Protein AF-A0A9P0FFN9-F1 (afdb_monomer)

Solvent-accessible surface area (backbone atoms only — not comparable to full-atom values): 7865 Å² total; per-residue (Å²): 138,66,68,66,63,52,53,54,52,51,51,52,55,60,55,67,73,68,70,75,81,88,66,70,43,27,17,36,70,45,39,25,60,81,36,64,56,40,31,79,64,62,81,51,92,86,53,83,67,58,41,75,27,78,90,42,79,73,32,54,25,18,31,29,31,30,46,64,92,78,38,73,40,32,33,28,33,67,28,59,58,87,80,44,75,51,72,49,79,47,67,57,94,90,56,95,59,71,44,77,32,34,38,39,53,40,71,50,70,40,56,45,50,85,62,86,81,76,78,69,66,65,61,61,55,53,54,55,52,70,73,76,110

Nearest PDB structures (foldseek):
  2fd6-assembly2_U  TM=7.183E-01  e=1.699E-02  Homo sapiens
  6ion-assembly1_A  TM=6.365E-01  e=1.596E-02  Homo sapiens
  4qti-assembly1_U  TM=6.544E-01  e=2.629E-02  Homo sapiens
  1ywh-assembly3_K  TM=6.667E-01  e=6.295E-02  Homo sapiens
  1ywh-assembly3_O  TM=6.495E-01  e=6.295E-02  Homo sapiens

Secondary structure (DSSP, 8-state):
--HHHHHHHHHHHHHHTT----PPPEE--EETTT-GGGSSS--SSS----EE-TTSTT--EEEEEEESBTBSEEEEEEESS---SEEEEE--TT-SS-EEEEEEEE-STTTTSSS-----HHHHHHHHHHHH-

pLDDT: mean 78.89, std 14.41, range [47.03, 96.19]

Structure (mmCIF, N/CA/C/O backbone):
data_AF-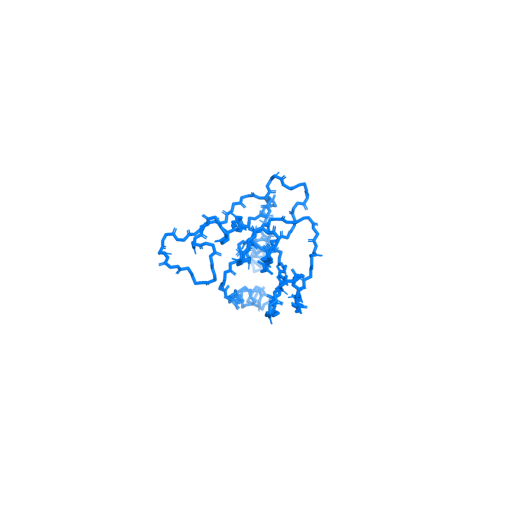A0A9P0FFN9-F1
#
_entry.id   AF-A0A9P0FFN9-F1
#
loop_
_atom_site.group_PDB
_atom_site.id
_atom_site.type_symbol
_atom_site.label_atom_id
_atom_site.label_alt_id
_atom_site.label_comp_id
_atom_site.label_asym_id
_atom_site.label_entity_id
_atom_site.label_seq_id
_atom_site.pdbx_PDB_ins_code
_atom_site.Cartn_x
_atom_site.Cartn_y
_atom_site.Cartn_z
_atom_site.occupancy
_atom_site.B_iso_or_equiv
_atom_site.auth_seq_id
_atom_site.auth_comp_id
_atom_site.auth_asym_id
_atom_site.auth_atom_id
_atom_site.pdbx_PDB_model_num
ATOM 1 N N . MET A 1 1 ? -19.680 -0.470 52.506 1.00 50.22 1 MET A N 1
ATOM 2 C CA . MET A 1 1 ? -19.959 -0.901 51.120 1.00 50.22 1 MET A CA 1
ATOM 3 C C . MET A 1 1 ? -19.760 0.228 50.076 1.00 50.22 1 MET A C 1
ATOM 5 O O . MET A 1 1 ? -20.693 0.487 49.331 1.00 50.22 1 MET A O 1
ATOM 9 N N . PRO A 1 2 ? -18.589 0.906 49.973 1.00 55.69 2 PRO A N 1
ATOM 10 C CA . PRO A 1 2 ? -18.327 1.863 48.879 1.00 55.69 2 PRO A CA 1
ATOM 11 C C . PRO A 1 2 ? -17.357 1.348 47.790 1.00 55.69 2 PRO A C 1
ATOM 13 O O . PRO A 1 2 ? -17.296 1.916 46.705 1.00 55.69 2 PRO A O 1
ATOM 16 N N . SER A 1 3 ? -16.597 0.275 48.047 1.00 57.44 3 SER A N 1
ATOM 17 C CA . SER A 1 3 ? -15.541 -0.214 47.141 1.00 57.44 3 SER A CA 1
ATOM 18 C C . SER A 1 3 ? -16.069 -0.898 45.874 1.00 57.44 3 SER A C 1
ATOM 20 O O . SER A 1 3 ? -15.412 -0.855 44.837 1.00 57.44 3 SER A O 1
ATOM 22 N N . PHE A 1 4 ? -17.256 -1.506 45.940 1.00 58.31 4 PHE A N 1
ATOM 23 C CA . PHE A 1 4 ? -17.873 -2.210 44.810 1.00 58.31 4 PHE A CA 1
ATOM 24 C C . PHE A 1 4 ? -18.354 -1.235 43.722 1.00 58.31 4 PHE A C 1
ATOM 26 O O . PHE A 1 4 ? -18.134 -1.465 42.536 1.00 58.31 4 PHE A O 1
ATOM 33 N N . SER A 1 5 ? -18.923 -0.098 44.129 1.00 64.56 5 SER A N 1
ATOM 34 C CA . SER A 1 5 ? -19.443 0.924 43.214 1.00 64.56 5 SER A CA 1
ATOM 35 C C . SER A 1 5 ? -18.337 1.675 42.462 1.00 64.56 5 SER A C 1
ATOM 37 O O . SER A 1 5 ? -18.535 2.056 41.313 1.00 64.56 5 SER A O 1
ATOM 39 N N . LEU A 1 6 ? -17.158 1.849 43.076 1.00 66.12 6 LEU A N 1
ATOM 40 C CA . LEU A 1 6 ? -16.013 2.517 42.444 1.00 66.12 6 LEU A CA 1
ATOM 41 C C . LEU A 1 6 ? -15.349 1.643 41.368 1.00 66.12 6 LEU A C 1
ATOM 43 O O . LEU A 1 6 ? -15.013 2.141 40.298 1.00 66.12 6 LEU A O 1
ATOM 47 N N . LYS A 1 7 ? -15.221 0.332 41.620 1.00 69.94 7 LYS A N 1
ATOM 48 C CA . LYS A 1 7 ? -14.732 -0.637 40.624 1.00 69.94 7 LYS A CA 1
ATOM 49 C C . LYS A 1 7 ? -15.646 -0.694 39.399 1.00 69.94 7 LYS A C 1
ATOM 51 O O . LYS A 1 7 ? -15.165 -0.693 38.275 1.00 69.94 7 LYS A O 1
ATOM 56 N N . PHE A 1 8 ? -16.962 -0.675 39.608 1.00 69.69 8 PHE A N 1
ATOM 57 C CA . PHE A 1 8 ? -17.935 -0.702 38.514 1.00 69.69 8 PHE A CA 1
ATOM 58 C C . PHE A 1 8 ? -17.862 0.557 37.632 1.00 69.69 8 PHE A C 1
ATOM 60 O O . PHE A 1 8 ? -17.900 0.459 36.408 1.00 69.69 8 PHE A O 1
ATOM 67 N N . LEU A 1 9 ? -17.675 1.734 38.242 1.00 74.44 9 LEU A N 1
ATOM 68 C CA . LEU A 1 9 ? -17.466 2.992 37.517 1.00 74.44 9 LEU A CA 1
ATOM 69 C C . LEU A 1 9 ? -16.142 3.012 36.736 1.00 74.44 9 LEU A C 1
ATOM 71 O O . LEU A 1 9 ? -16.122 3.483 35.602 1.00 74.44 9 LEU A O 1
ATOM 75 N N . LEU A 1 10 ? -15.059 2.466 37.303 1.00 72.38 10 LEU A N 1
ATOM 76 C CA . LEU A 1 10 ? -13.768 2.333 36.612 1.00 72.38 10 LEU A CA 1
ATOM 77 C C . LEU A 1 10 ? -13.854 1.402 35.400 1.00 72.38 10 LEU A C 1
ATOM 79 O O . LEU A 1 10 ? -13.309 1.718 34.348 1.00 72.38 10 LEU A O 1
ATOM 83 N N . VAL A 1 11 ? -14.586 0.295 35.522 1.00 73.62 11 VAL A N 1
ATOM 84 C CA . VAL A 1 11 ? -14.814 -0.640 34.416 1.00 73.62 11 VAL A CA 1
ATOM 85 C C . VAL A 1 11 ? -15.607 0.030 33.291 1.00 73.62 11 VAL A C 1
ATOM 87 O O . VAL A 1 11 ? -15.184 -0.033 32.140 1.00 73.62 11 VAL A O 1
ATOM 90 N N . ILE A 1 12 ? -16.700 0.737 33.605 1.00 72.62 12 ILE A N 1
ATOM 91 C CA . ILE A 1 12 ? -17.481 1.495 32.608 1.00 72.62 12 ILE A CA 1
ATOM 92 C C . ILE A 1 12 ? -16.610 2.555 31.915 1.00 72.62 12 ILE A C 1
ATOM 94 O O . ILE A 1 12 ? -16.689 2.702 30.697 1.00 72.62 12 ILE A O 1
ATOM 98 N N . TYR A 1 13 ? -15.746 3.244 32.666 1.00 74.44 13 TYR A N 1
ATOM 99 C CA . TYR A 1 13 ? -14.796 4.208 32.113 1.00 74.44 13 TYR A CA 1
ATOM 100 C C . TYR A 1 13 ? -13.743 3.544 31.203 1.00 74.44 13 TYR A C 1
ATOM 102 O O . TYR A 1 13 ? -13.479 4.062 30.118 1.00 74.44 13 TYR A O 1
ATOM 110 N N . CYS A 1 14 ? -13.188 2.372 31.561 1.00 67.94 14 CYS A N 1
ATOM 111 C CA . CYS A 1 14 ? -12.314 1.606 30.651 1.00 67.94 14 CYS A CA 1
ATOM 112 C C . CYS A 1 14 ? -13.100 1.204 29.371 1.00 67.94 14 CYS A C 1
ATOM 114 O O . CYS A 1 14 ? -12.570 1.350 28.273 1.00 67.94 14 CYS A O 1
ATOM 116 N N . PHE A 1 15 ? -14.375 0.791 29.471 1.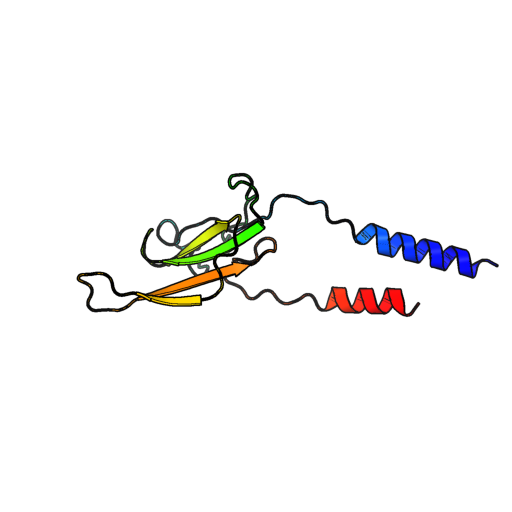00 65.62 15 PHE A N 1
ATOM 117 C CA . PHE A 1 15 ? -15.201 0.393 28.313 1.00 65.62 15 PHE A CA 1
ATOM 118 C C . PHE A 1 15 ? -15.593 1.548 27.381 1.00 65.62 15 PHE A C 1
ATOM 120 O O . PHE A 1 15 ? -15.654 1.351 26.169 1.00 65.62 15 PHE A O 1
ATOM 127 N N . SER A 1 16 ? -15.828 2.760 27.895 1.00 66.31 16 SER A N 1
ATOM 128 C CA . SER A 1 16 ? -16.160 3.914 27.044 1.00 66.31 16 SER A CA 1
ATOM 129 C C . SER A 1 16 ? -15.015 4.351 26.121 1.00 66.31 16 SER A C 1
ATOM 131 O O . SER A 1 16 ? -15.267 5.036 25.137 1.00 66.31 16 SER A O 1
ATOM 133 N N . ASN A 1 17 ? -13.776 3.924 26.397 1.00 61.88 17 ASN A N 1
ATOM 134 C CA . ASN A 1 17 ? -12.609 4.185 25.547 1.00 61.88 17 ASN A CA 1
ATOM 135 C C . ASN A 1 17 ? -12.438 3.156 24.408 1.00 61.88 17 ASN A C 1
ATOM 137 O O . ASN A 1 17 ? -11.483 3.256 23.647 1.00 61.88 17 ASN A O 1
ATOM 141 N N . VAL A 1 18 ? -13.332 2.164 24.291 1.00 64.81 18 VAL A N 1
ATOM 142 C CA . VAL A 1 18 ? -13.260 1.097 23.269 1.00 64.81 18 VAL A CA 1
ATOM 143 C C . VAL A 1 18 ? -14.041 1.458 21.995 1.00 64.81 18 VAL A C 1
ATOM 145 O O . VAL A 1 18 ? -13.941 0.769 20.985 1.00 64.81 18 VAL A O 1
ATOM 148 N N . PHE A 1 19 ? -14.820 2.542 22.010 1.00 59.97 19 PHE A N 1
ATOM 149 C CA . PHE A 1 19 ? -15.585 2.975 20.843 1.00 59.97 19 PHE A CA 1
ATOM 150 C C . PHE A 1 19 ? -14.712 3.821 19.905 1.00 59.97 19 PHE A C 1
ATOM 152 O O . PHE A 1 19 ? -14.649 5.042 20.040 1.00 59.97 19 PHE A O 1
ATOM 159 N N . GLU A 1 20 ? -14.058 3.178 18.938 1.00 58.44 20 GLU A N 1
ATOM 160 C CA . GLU A 1 20 ? -13.566 3.863 17.739 1.00 58.44 20 GLU A CA 1
ATOM 161 C C . GLU A 1 20 ? -14.755 4.150 16.812 1.00 58.44 20 GLU A C 1
ATOM 163 O O . GLU A 1 20 ? -15.517 3.257 16.436 1.00 58.44 20 GLU A O 1
ATOM 168 N N . LEU A 1 21 ? -14.954 5.424 16.476 1.00 57.72 21 LEU A N 1
ATOM 169 C CA . LEU A 1 21 ? -15.882 5.821 15.422 1.00 57.72 21 LEU A CA 1
ATOM 170 C C . LEU A 1 21 ? -15.340 5.285 14.091 1.00 57.72 21 LEU A C 1
ATOM 172 O O . LEU A 1 21 ? -14.218 5.615 13.714 1.00 57.72 21 LEU A O 1
ATOM 176 N N . VAL A 1 22 ? -16.127 4.467 13.390 1.00 57.94 22 VAL A N 1
ATOM 177 C CA . VAL A 1 22 ? -15.748 3.924 12.078 1.00 57.94 22 VAL A CA 1
ATOM 178 C C . VAL A 1 22 ? -15.884 5.032 11.036 1.00 57.94 22 VAL A C 1
ATOM 180 O O . VAL A 1 22 ? -16.985 5.338 10.578 1.00 57.94 22 VAL A O 1
ATOM 183 N N . TYR A 1 23 ? -14.762 5.653 10.692 1.00 66.19 23 TYR A N 1
ATOM 184 C CA . TYR A 1 23 ? -14.609 6.444 9.474 1.00 66.19 23 TYR A CA 1
ATOM 185 C C . TYR A 1 23 ? -14.013 5.550 8.377 1.00 66.19 23 TYR A C 1
ATOM 187 O O . TYR A 1 23 ? -13.477 4.481 8.676 1.00 66.19 23 TYR A O 1
ATOM 195 N N . GLY A 1 24 ? -14.133 5.949 7.108 1.00 76.94 24 GLY A N 1
ATOM 196 C CA . GLY A 1 24 ? -13.392 5.282 6.036 1.00 76.94 24 GLY A CA 1
ATOM 197 C C . GLY A 1 24 ? -11.890 5.295 6.343 1.00 76.94 24 GLY A C 1
ATOM 198 O O . GLY A 1 24 ? -11.391 6.244 6.946 1.00 76.94 24 GLY A O 1
ATOM 199 N N . ILE A 1 25 ? -11.171 4.234 5.966 1.00 91.19 25 ILE A N 1
ATOM 200 C CA . ILE A 1 25 ? -9.720 4.160 6.187 1.00 91.19 25 ILE A CA 1
ATOM 201 C C . ILE A 1 25 ? -9.007 5.303 5.453 1.00 91.19 25 ILE A C 1
ATOM 203 O O . ILE A 1 25 ? -9.389 5.697 4.347 1.00 91.19 25 ILE A O 1
ATOM 207 N N . LYS A 1 26 ? -7.938 5.826 6.050 1.00 94.00 26 LYS A N 1
ATOM 208 C CA . LYS A 1 26 ? -7.084 6.854 5.449 1.00 94.00 26 LYS A CA 1
ATOM 209 C C . LYS A 1 26 ? -5.819 6.234 4.911 1.00 94.00 26 LYS A C 1
ATOM 211 O O . LYS A 1 26 ? -5.046 5.649 5.659 1.00 94.00 26 LYS A O 1
ATOM 216 N N . CYS A 1 27 ? -5.525 6.446 3.636 1.00 94.44 27 CYS A N 1
ATOM 217 C CA . CYS A 1 27 ? -4.320 5.901 3.017 1.00 94.44 27 CYS A CA 1
ATOM 218 C C . CYS A 1 27 ? -3.523 6.984 2.304 1.00 94.44 27 CYS A C 1
ATOM 220 O O . CYS A 1 27 ? -4.062 7.981 1.823 1.00 94.44 27 CYS A O 1
ATOM 222 N N . TYR A 1 28 ? -2.218 6.765 2.165 1.00 93.38 28 TYR A N 1
ATOM 223 C CA . TYR A 1 28 ? -1.434 7.534 1.210 1.00 93.38 28 TYR A CA 1
ATOM 224 C C . TYR A 1 28 ? -1.874 7.171 -0.211 1.00 93.38 28 TYR A C 1
ATOM 226 O O . TYR A 1 28 ? -1.960 5.990 -0.553 1.00 93.38 28 TYR A O 1
ATOM 234 N N . GLN A 1 29 ? -2.139 8.184 -1.034 1.00 92.94 29 GLN A N 1
ATOM 235 C CA . GLN A 1 29 ? -2.615 8.035 -2.410 1.00 92.94 29 GLN A CA 1
ATOM 236 C C . GLN A 1 29 ? -1.689 8.828 -3.343 1.00 92.94 29 GLN A C 1
ATOM 238 O O . GLN A 1 29 ? -1.771 10.051 -3.411 1.00 92.94 29 GLN A O 1
ATOM 243 N N . CYS A 1 30 ? -0.735 8.163 -4.004 1.00 91.06 30 CYS A N 1
ATOM 244 C CA . CYS A 1 30 ? 0.274 8.835 -4.835 1.00 91.06 30 CYS A CA 1
ATOM 245 C C . CYS A 1 30 ? 0.978 7.881 -5.818 1.00 91.06 30 CYS A C 1
ATOM 247 O O . CYS A 1 30 ? 0.894 6.661 -5.681 1.00 91.06 30 CYS A O 1
ATOM 249 N N . SER A 1 31 ? 1.719 8.439 -6.785 1.00 90.38 31 SER A N 1
ATOM 250 C CA . SER A 1 31 ? 2.618 7.687 -7.676 1.00 90.38 31 SER A CA 1
ATOM 251 C C . SER A 1 31 ? 3.974 8.383 -7.809 1.00 90.38 31 SER A C 1
ATOM 253 O O . SER A 1 31 ? 4.030 9.581 -8.097 1.00 90.38 31 SER A O 1
ATOM 255 N N . ALA A 1 32 ? 5.061 7.623 -7.647 1.00 88.06 32 ALA A N 1
ATOM 256 C CA . ALA A 1 32 ? 6.436 8.083 -7.844 1.00 88.06 32 ALA A CA 1
ATOM 257 C C . ALA A 1 32 ? 6.719 8.528 -9.288 1.00 88.06 32 ALA A C 1
ATOM 259 O O . ALA A 1 32 ? 7.614 9.335 -9.516 1.00 88.06 32 ALA A O 1
ATOM 260 N N . ALA A 1 33 ? 5.917 8.068 -10.253 1.00 86.25 33 ALA A N 1
ATOM 261 C CA . ALA A 1 33 ? 5.991 8.542 -11.631 1.00 86.25 33 ALA A CA 1
ATOM 262 C C . ALA A 1 33 ? 5.507 9.993 -11.796 1.00 86.25 33 ALA A C 1
ATOM 264 O O . ALA A 1 33 ? 5.847 10.647 -12.778 1.00 86.25 33 ALA A O 1
ATOM 265 N N . LYS A 1 34 ? 4.700 10.498 -10.849 1.00 86.25 34 LYS A N 1
ATOM 266 C CA . LYS A 1 34 ? 4.126 11.853 -10.877 1.00 86.25 34 LYS A CA 1
ATOM 267 C C . LYS A 1 34 ? 4.816 12.811 -9.907 1.00 86.25 34 LYS A C 1
ATOM 269 O O . LYS A 1 34 ? 4.939 13.989 -10.219 1.00 86.25 34 LYS A O 1
ATOM 274 N N . SER A 1 35 ? 5.245 12.327 -8.740 1.00 84.94 35 SER A N 1
ATOM 275 C CA . SER A 1 35 ? 5.977 13.126 -7.750 1.00 84.94 35 SER A CA 1
ATOM 276 C C . SER A 1 35 ? 7.054 12.298 -7.053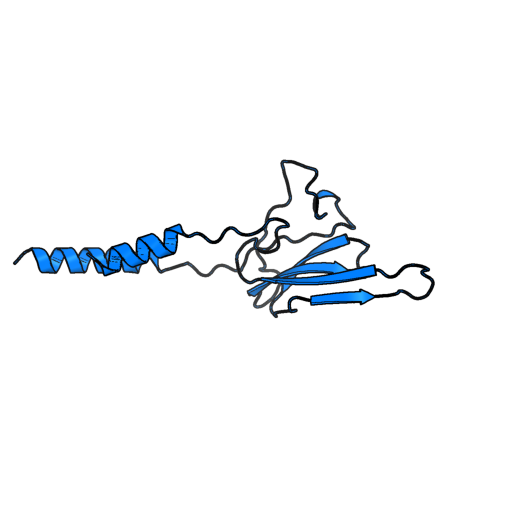 1.00 84.94 35 SER A C 1
ATOM 278 O O . SER A 1 35 ? 6.795 11.186 -6.587 1.00 84.94 35 SER A O 1
ATOM 280 N N . LEU A 1 36 ? 8.244 12.885 -6.912 1.00 82.25 36 LEU A N 1
ATOM 281 C CA . LEU A 1 36 ? 9.376 12.298 -6.192 1.00 82.25 36 LEU A CA 1
ATOM 282 C C . LEU A 1 36 ? 9.096 12.121 -4.690 1.00 82.25 36 LEU A C 1
ATOM 284 O O . LEU A 1 36 ? 9.674 11.228 -4.068 1.00 82.25 36 LEU A O 1
ATOM 288 N N . ASP A 1 37 ? 8.157 12.886 -4.128 1.00 83.50 37 ASP A N 1
ATOM 289 C CA . ASP A 1 37 ? 7.739 12.772 -2.722 1.00 83.50 37 ASP A CA 1
ATOM 290 C C . ASP A 1 37 ? 7.040 11.439 -2.433 1.00 83.50 37 ASP A C 1
ATOM 292 O O . ASP A 1 37 ? 7.001 10.976 -1.294 1.00 83.50 37 ASP A O 1
ATOM 296 N N . CYS A 1 38 ? 6.501 10.792 -3.472 1.00 85.62 38 CYS A N 1
ATOM 297 C CA . CYS A 1 38 ? 5.910 9.464 -3.364 1.00 85.62 38 CYS A CA 1
ATOM 298 C C . CYS A 1 38 ? 6.956 8.339 -3.415 1.00 85.62 38 CYS A C 1
ATOM 300 O O . CYS A 1 38 ? 6.608 7.172 -3.220 1.00 85.62 38 CYS A O 1
ATOM 302 N N . SER A 1 39 ? 8.230 8.639 -3.663 1.00 84.31 39 SER A N 1
ATOM 303 C CA . SER A 1 39 ? 9.273 7.616 -3.628 1.00 84.31 39 SER A CA 1
ATOM 304 C C . SER A 1 39 ? 9.492 7.073 -2.205 1.00 84.31 39 SER A C 1
ATOM 306 O O . SER A 1 39 ? 8.904 7.537 -1.225 1.00 84.31 39 SER A O 1
ATOM 308 N N . ASP A 1 40 ? 10.293 6.016 -2.080 1.00 77.12 40 ASP A N 1
ATOM 309 C CA . ASP A 1 40 ? 10.561 5.397 -0.776 1.00 77.12 40 ASP A CA 1
ATOM 310 C C . ASP A 1 40 ? 11.509 6.223 0.098 1.00 77.12 40 ASP A C 1
ATOM 312 O O . ASP A 1 40 ? 11.425 6.143 1.325 1.00 77.12 40 ASP A O 1
ATOM 316 N N . MET A 1 41 ? 12.348 7.059 -0.520 1.00 66.81 41 MET A N 1
ATOM 317 C CA . MET A 1 41 ? 13.058 8.127 0.173 1.00 66.81 41 MET A CA 1
ATOM 318 C C . MET A 1 41 ? 12.207 9.389 0.105 1.00 66.81 41 MET A C 1
ATOM 320 O O . MET A 1 41 ? 12.169 10.066 -0.916 1.00 66.81 41 MET A O 1
ATOM 324 N N . MET A 1 42 ? 11.524 9.718 1.199 1.00 58.94 42 MET A N 1
ATOM 325 C CA . MET A 1 42 ? 10.876 11.022 1.317 1.00 58.94 42 MET A CA 1
ATOM 326 C C . MET A 1 42 ? 11.970 12.097 1.365 1.00 58.94 42 MET A C 1
ATOM 328 O O . MET A 1 42 ? 12.662 12.237 2.370 1.00 58.94 42 MET A O 1
ATOM 332 N N . VAL A 1 43 ? 12.184 12.793 0.244 1.00 52.94 43 VAL A N 1
ATOM 333 C CA . VAL A 1 43 ? 13.238 13.816 0.100 1.00 52.94 43 VAL A CA 1
ATOM 334 C C . VAL A 1 43 ? 12.825 15.145 0.753 1.00 52.94 43 VAL A C 1
ATOM 336 O O . VAL A 1 43 ? 13.689 15.928 1.142 1.00 52.94 43 VAL A O 1
ATOM 339 N N . HIS A 1 44 ? 11.521 15.384 0.938 1.00 54.78 44 HIS A N 1
ATOM 340 C CA . HIS A 1 44 ? 10.981 16.611 1.527 1.00 54.78 44 HIS A CA 1
ATOM 341 C C . HIS A 1 44 ? 10.359 16.406 2.917 1.00 54.78 44 HIS A C 1
ATOM 343 O O . HIS A 1 44 ? 9.695 15.406 3.183 1.00 54.78 44 HIS A O 1
ATOM 349 N N . MET A 1 45 ? 10.577 17.400 3.789 1.00 47.72 45 MET A N 1
ATOM 350 C CA . MET A 1 45 ? 10.115 17.432 5.186 1.00 47.72 45 MET A CA 1
ATOM 351 C C . MET A 1 45 ? 8.594 17.644 5.319 1.00 47.72 45 MET A C 1
ATOM 353 O O . MET A 1 45 ? 8.010 17.176 6.290 1.00 47.72 45 MET A O 1
ATOM 357 N N . ASP A 1 46 ? 7.947 18.259 4.320 1.00 58.12 46 ASP A N 1
ATOM 358 C CA . ASP A 1 46 ? 6.485 18.452 4.242 1.00 58.12 46 ASP A CA 1
ATOM 359 C C . ASP A 1 46 ? 5.799 17.304 3.477 1.00 58.12 46 ASP A C 1
ATOM 361 O O . ASP A 1 46 ? 4.963 17.532 2.607 1.00 58.12 46 ASP A O 1
ATOM 365 N N . GLY A 1 47 ? 6.218 16.062 3.746 1.00 69.06 47 GLY A N 1
ATOM 366 C CA . GLY A 1 47 ? 5.846 14.871 2.979 1.00 69.06 47 GLY A CA 1
ATOM 367 C C . GLY A 1 47 ? 4.341 14.683 2.722 1.00 69.06 47 GLY A C 1
ATOM 368 O O . GLY A 1 47 ? 3.476 15.312 3.336 1.00 69.06 47 GLY A O 1
ATOM 369 N N . ILE A 1 48 ? 4.029 13.758 1.806 1.00 80.94 48 ILE A N 1
ATOM 370 C CA . ILE A 1 48 ? 2.651 13.346 1.493 1.00 80.94 48 ILE A CA 1
ATOM 371 C C . ILE A 1 48 ? 1.850 13.068 2.774 1.00 80.94 48 ILE A C 1
ATOM 373 O O . ILE A 1 48 ? 2.419 12.643 3.776 1.00 80.94 48 ILE A O 1
ATOM 377 N N . GLN A 1 49 ? 0.534 13.291 2.732 1.00 88.69 49 GLN A N 1
ATOM 378 C CA . GLN A 1 49 ? -0.395 13.032 3.839 1.00 88.69 49 GLN A CA 1
ATOM 379 C C . GLN A 1 49 ? -1.424 11.965 3.436 1.00 88.69 49 GLN A C 1
ATOM 381 O O . GLN A 1 49 ? -1.770 11.870 2.251 1.00 88.69 49 GLN A O 1
ATOM 386 N N . PRO A 1 50 ? -1.917 11.148 4.379 1.00 90.88 50 PRO A N 1
ATOM 387 C CA . PRO A 1 50 ? -2.969 10.189 4.089 1.00 90.88 50 PRO A CA 1
ATOM 388 C C . PRO A 1 50 ? -4.307 10.914 3.873 1.00 90.88 50 PRO A C 1
ATOM 390 O O . PRO A 1 50 ? -4.601 11.911 4.529 1.00 90.88 50 PRO A O 1
ATOM 393 N N . HIS A 1 51 ? -5.095 10.424 2.921 1.00 92.75 51 HIS A N 1
ATOM 394 C CA . HIS A 1 51 ? -6.395 10.975 2.532 1.00 92.75 51 HIS A CA 1
ATOM 395 C C . HIS A 1 51 ? -7.484 9.915 2.708 1.00 92.75 51 HIS A C 1
ATOM 397 O O . HIS A 1 51 ? -7.196 8.721 2.580 1.00 92.75 51 HIS A O 1
ATOM 403 N N . GLU A 1 52 ? -8.716 10.365 2.957 1.00 94.06 52 GLU A N 1
ATOM 404 C CA . GLU A 1 52 ? -9.902 9.504 3.052 1.00 94.06 52 GLU A CA 1
ATOM 405 C C . GLU A 1 52 ? -10.045 8.632 1.794 1.00 94.06 52 GLU A C 1
ATOM 407 O O . GLU A 1 52 ? -9.846 9.093 0.661 1.00 94.06 52 GLU A O 1
ATOM 412 N N . CYS A 1 53 ? -10.402 7.365 1.987 1.00 94.69 53 CYS A N 1
ATOM 413 C CA . CYS A 1 53 ? -10.611 6.408 0.904 1.00 94.69 53 CYS A CA 1
ATOM 414 C C . CYS A 1 53 ? -12.051 6.376 0.363 1.00 94.69 53 CYS A C 1
ATOM 416 O O . CYS A 1 53 ? -12.414 5.429 -0.327 1.00 94.69 53 CYS A O 1
ATOM 418 N N . ASP A 1 54 ? -12.845 7.428 0.588 1.00 91.81 54 ASP A N 1
ATOM 419 C CA . ASP A 1 54 ? -14.268 7.519 0.202 1.00 91.81 54 ASP A CA 1
ATOM 420 C C . ASP A 1 54 ? -14.536 7.329 -1.301 1.00 91.81 54 ASP A C 1
ATOM 422 O O . ASP A 1 54 ? -15.649 7.013 -1.719 1.00 91.81 54 ASP A O 1
ATOM 426 N N . SER A 1 55 ? -13.513 7.529 -2.136 1.00 90.56 55 SER A N 1
ATOM 427 C CA . SER A 1 55 ? -13.597 7.299 -3.583 1.00 90.56 55 SER A CA 1
ATOM 428 C C . SER A 1 55 ? -13.639 5.816 -3.975 1.00 90.56 55 SER A C 1
ATOM 430 O O . SER A 1 55 ? -13.985 5.498 -5.114 1.00 90.56 55 SER A O 1
ATOM 432 N N . VAL A 1 56 ? -13.301 4.910 -3.054 1.00 92.38 56 VAL A N 1
ATOM 433 C CA . VAL A 1 56 ? -13.302 3.459 -3.250 1.00 92.38 56 VAL A CA 1
ATOM 434 C C . VAL A 1 56 ? -14.396 2.853 -2.374 1.00 92.38 56 VAL A C 1
ATOM 436 O O . VAL A 1 56 ? -14.379 2.972 -1.152 1.00 92.38 56 VAL A O 1
ATOM 439 N N . PHE A 1 57 ? -15.365 2.199 -3.013 1.00 91.12 57 PHE A N 1
ATOM 440 C CA . PHE A 1 57 ? -16.460 1.531 -2.314 1.00 91.12 57 PHE A CA 1
ATOM 441 C C . PHE A 1 57 ? -15.918 0.428 -1.398 1.00 91.12 57 PHE A C 1
ATOM 443 O O . PHE A 1 57 ? -15.138 -0.403 -1.860 1.00 91.12 57 PHE A O 1
ATOM 450 N N . GLU A 1 58 ? -16.334 0.436 -0.126 1.00 90.38 58 GLU A N 1
ATOM 451 C CA . GLU A 1 58 ? -15.894 -0.523 0.903 1.00 90.38 58 GLU A CA 1
ATOM 452 C C . GLU A 1 58 ? -14.363 -0.602 1.046 1.00 90.38 58 GLU A C 1
ATOM 454 O O . GLU A 1 58 ? -13.792 -1.674 1.219 1.00 90.38 58 GLU A O 1
ATOM 459 N N . ALA A 1 59 ? -13.671 0.537 0.948 1.00 92.44 59 ALA A N 1
ATOM 460 C CA . ALA A 1 59 ? -12.234 0.586 1.188 1.00 92.44 59 ALA A CA 1
ATOM 461 C C . ALA A 1 59 ? -11.886 0.164 2.625 1.00 92.44 59 ALA A C 1
ATOM 463 O O . ALA A 1 59 ? -12.278 0.823 3.586 1.00 92.44 59 ALA A O 1
ATOM 464 N N . GLU A 1 60 ? -11.100 -0.903 2.748 1.00 94.06 60 GLU A N 1
ATOM 465 C CA . GLU A 1 60 ? -10.656 -1.475 4.030 1.00 94.06 60 GLU A CA 1
ATOM 466 C C . GLU A 1 60 ? -9.119 -1.562 4.111 1.00 94.06 60 GLU A C 1
ATOM 468 O O . GLU A 1 60 ? -8.541 -1.683 5.189 1.00 94.06 60 GLU A O 1
ATOM 473 N N . TYR A 1 61 ? -8.428 -1.438 2.973 1.00 95.31 61 TYR A N 1
ATOM 474 C CA . TYR A 1 61 ? -6.996 -1.681 2.869 1.00 95.31 61 TYR A CA 1
ATOM 475 C C . TYR A 1 61 ? -6.251 -0.513 2.228 1.00 95.31 61 TYR A C 1
ATOM 477 O O . TYR A 1 61 ? -6.663 0.055 1.214 1.00 95.31 61 TYR A O 1
ATOM 485 N N . CYS A 1 62 ? -5.072 -0.221 2.765 1.00 95.56 62 CYS A N 1
ATOM 486 C CA . CYS A 1 62 ? -4.070 0.597 2.111 1.00 95.56 62 CYS A CA 1
ATOM 487 C C . CYS A 1 62 ? -3.051 -0.293 1.406 1.00 95.56 62 CYS A C 1
ATOM 489 O O . CYS A 1 62 ? -2.469 -1.199 2.005 1.00 95.56 62 CYS A O 1
ATOM 491 N N . VAL A 1 63 ? -2.768 0.020 0.145 1.00 94.94 63 VAL A N 1
ATOM 492 C CA . VAL A 1 63 ? -1.802 -0.713 -0.671 1.00 94.94 63 VAL A CA 1
ATOM 493 C C . VAL A 1 63 ? -0.607 0.179 -0.976 1.00 94.94 63 VAL A C 1
ATOM 495 O O . VAL A 1 63 ? -0.752 1.356 -1.322 1.00 94.94 63 VAL A O 1
ATOM 498 N N . LYS A 1 64 ? 0.592 -0.389 -0.870 1.00 93.31 64 LYS A N 1
ATOM 499 C CA . LYS A 1 64 ? 1.823 0.119 -1.474 1.00 93.31 64 LYS A CA 1
ATOM 500 C C . LYS A 1 64 ? 2.294 -0.906 -2.495 1.00 93.31 64 LYS A C 1
ATOM 502 O O . LYS A 1 64 ? 2.496 -2.069 -2.172 1.00 93.31 64 LYS A O 1
ATOM 507 N N . SER A 1 65 ? 2.518 -0.465 -3.719 1.00 91.88 65 SER A N 1
ATOM 508 C CA . SER A 1 65 ? 3.043 -1.299 -4.794 1.00 91.88 65 SER A CA 1
ATOM 509 C C . SER A 1 65 ? 4.277 -0.662 -5.411 1.00 91.88 65 SER A C 1
ATOM 511 O O . SER A 1 65 ? 4.382 0.560 -5.475 1.00 91.88 65 SER A O 1
ATOM 513 N N . THR A 1 66 ? 5.210 -1.481 -5.876 1.00 89.06 66 THR A N 1
ATOM 514 C CA . THR A 1 66 ? 6.233 -1.065 -6.832 1.00 89.06 66 THR A CA 1
ATOM 515 C C . THR A 1 66 ? 5.898 -1.753 -8.145 1.00 89.06 66 THR A C 1
ATOM 517 O O . THR A 1 66 ? 6.068 -2.963 -8.278 1.00 89.06 66 THR A O 1
ATOM 520 N N . SER A 1 67 ? 5.339 -1.021 -9.104 1.00 73.56 67 SER A N 1
ATOM 521 C CA . SER A 1 67 ? 5.022 -1.567 -10.431 1.00 73.56 67 SER A CA 1
ATOM 522 C C . SER A 1 67 ? 5.644 -0.700 -11.518 1.00 73.56 67 SER A C 1
ATOM 524 O O . SER A 1 67 ? 6.175 0.369 -11.236 1.00 73.56 67 SER A O 1
ATOM 526 N N . LEU A 1 68 ? 5.626 -1.217 -12.743 1.00 70.06 68 LEU A N 1
ATOM 527 C CA . LEU A 1 68 ? 5.995 -0.525 -13.974 1.00 70.06 68 LEU A CA 1
ATOM 528 C C . LEU A 1 68 ? 4.765 0.037 -14.702 1.00 70.06 68 LEU A C 1
ATOM 530 O O . LEU A 1 68 ? 4.918 0.918 -15.543 1.00 70.06 68 LEU A O 1
ATOM 534 N N . ASP A 1 69 ? 3.560 -0.459 -14.386 1.00 67.38 69 ASP A N 1
ATOM 535 C CA . ASP A 1 69 ? 2.337 -0.218 -15.174 1.00 67.38 69 ASP A CA 1
ATOM 536 C C . ASP A 1 69 ? 1.924 1.261 -15.239 1.00 67.38 69 ASP A C 1
ATOM 538 O O . ASP A 1 69 ? 1.314 1.696 -16.209 1.00 67.38 69 ASP A O 1
ATOM 542 N N . ASP A 1 70 ? 2.271 2.041 -14.214 1.00 67.62 70 ASP A N 1
ATOM 543 C CA . ASP A 1 70 ? 2.002 3.484 -14.119 1.00 67.62 70 ASP A CA 1
ATOM 544 C C . ASP A 1 70 ? 3.315 4.278 -13.948 1.00 67.62 70 ASP A C 1
ATOM 546 O O . ASP A 1 70 ? 3.329 5.346 -13.338 1.00 67.62 70 ASP A O 1
ATOM 550 N N . GLY A 1 71 ? 4.427 3.719 -14.450 1.00 72.19 71 GLY A N 1
ATOM 551 C CA . GLY A 1 71 ? 5.799 4.224 -14.321 1.00 72.19 71 GLY A CA 1
ATOM 552 C C . GLY A 1 71 ? 6.618 3.521 -13.230 1.00 72.19 71 GLY A C 1
ATOM 553 O O . GLY A 1 71 ? 6.062 2.909 -12.328 1.00 72.19 71 GLY A O 1
ATOM 554 N N . ILE A 1 72 ? 7.954 3.600 -13.316 1.00 80.06 72 ILE A N 1
ATOM 555 C CA . ILE A 1 72 ? 8.871 2.962 -12.355 1.00 80.06 72 ILE A CA 1
ATOM 556 C C . ILE A 1 72 ? 8.794 3.678 -11.002 1.00 80.06 72 ILE A C 1
ATOM 558 O O . ILE A 1 72 ? 9.158 4.848 -10.892 1.00 80.06 72 ILE A O 1
ATOM 562 N N . GLY A 1 73 ? 8.416 2.949 -9.953 1.00 86.38 73 GLY A N 1
ATOM 563 C CA . GLY A 1 73 ? 8.571 3.396 -8.570 1.00 86.38 73 GLY A CA 1
ATOM 564 C C . GLY A 1 73 ? 7.402 3.013 -7.671 1.00 86.38 73 GLY A C 1
ATOM 565 O O . GLY A 1 73 ? 6.572 2.173 -8.017 1.00 86.38 73 GLY A O 1
ATOM 566 N N . SER A 1 74 ? 7.362 3.613 -6.483 1.00 89.31 74 SER A N 1
ATOM 567 C CA . SER A 1 74 ? 6.323 3.352 -5.488 1.00 89.31 74 SER A CA 1
ATOM 568 C C . SER A 1 74 ? 5.003 4.023 -5.867 1.00 89.31 74 SER A C 1
ATOM 570 O O . SER A 1 74 ? 4.952 5.215 -6.165 1.00 89.31 74 SER A O 1
ATOM 572 N N . LYS A 1 75 ? 3.914 3.266 -5.795 1.00 92.19 75 LYS A N 1
ATOM 573 C CA . LYS A 1 75 ? 2.538 3.727 -5.955 1.00 92.19 75 LYS A CA 1
ATOM 574 C C . LYS A 1 75 ? 1.724 3.300 -4.746 1.00 92.19 75 LYS A C 1
ATOM 576 O O . LYS A 1 75 ? 1.804 2.152 -4.314 1.00 92.19 75 LYS A O 1
ATOM 581 N N . ARG A 1 76 ? 0.943 4.224 -4.202 1.00 93.00 76 ARG A N 1
ATOM 582 C CA . ARG A 1 76 ? 0.135 4.031 -2.997 1.00 93.00 76 ARG A CA 1
ATOM 583 C C . ARG A 1 76 ? -1.323 4.350 -3.299 1.00 93.00 76 ARG A C 1
ATOM 585 O O . ARG A 1 76 ? -1.576 5.324 -4.008 1.00 93.00 76 ARG A O 1
ATOM 592 N N . PHE A 1 77 ? -2.253 3.524 -2.828 1.00 94.44 77 PHE A N 1
ATOM 593 C CA . PHE A 1 77 ? -3.684 3.668 -3.112 1.00 94.44 77 PHE A CA 1
ATOM 594 C C . PHE A 1 77 ? -4.555 2.895 -2.110 1.00 94.44 77 PHE A C 1
ATOM 596 O O . PHE A 1 77 ? -4.049 2.065 -1.355 1.00 94.44 77 PHE A O 1
ATOM 603 N N . CYS A 1 78 ? -5.858 3.182 -2.116 1.00 96.19 78 CYS A N 1
ATOM 604 C CA . CYS A 1 78 ? -6.876 2.486 -1.327 1.00 96.19 78 CYS A CA 1
ATOM 605 C C . CYS A 1 78 ? -7.416 1.256 -2.070 1.00 96.19 78 CYS A C 1
ATOM 607 O O . CYS A 1 78 ? -7.548 1.286 -3.294 1.00 96.19 78 CYS A O 1
ATOM 609 N N . SER A 1 79 ? -7.783 0.208 -1.341 1.00 95.62 79 SER A N 1
ATOM 610 C CA . SER A 1 79 ? -8.365 -1.022 -1.880 1.00 95.62 79 SER A CA 1
ATOM 611 C C . SER A 1 79 ? -9.466 -1.544 -0.957 1.00 95.62 79 SER A C 1
ATOM 613 O O . SER A 1 79 ? -9.363 -1.446 0.263 1.00 95.62 79 SER A O 1
ATOM 615 N N . SER A 1 80 ? -10.511 -2.127 -1.536 1.00 95.75 80 SER A N 1
ATOM 616 C CA . SER A 1 80 ? -11.534 -2.881 -0.800 1.00 95.75 80 SER A CA 1
ATOM 617 C C . SER A 1 80 ? -11.156 -4.344 -0.570 1.00 95.75 80 SER A C 1
ATOM 619 O O . SER A 1 80 ? -11.850 -5.070 0.129 1.00 95.75 80 SER A O 1
ATOM 621 N N . ILE A 1 81 ? -10.046 -4.792 -1.159 1.00 95.19 81 ILE A N 1
ATOM 622 C CA . ILE A 1 81 ? -9.571 -6.173 -1.069 1.00 95.19 81 ILE A CA 1
ATOM 623 C C . ILE A 1 81 ? -8.101 -6.228 -0.659 1.00 95.19 81 ILE A C 1
ATOM 625 O O . ILE A 1 81 ? -7.302 -5.369 -1.052 1.00 95.19 81 ILE A O 1
ATOM 629 N N . ASP A 1 82 ? -7.737 -7.279 0.074 1.00 95.75 82 ASP A N 1
ATOM 630 C CA . ASP A 1 82 ? -6.343 -7.593 0.361 1.00 95.75 82 ASP A CA 1
ATOM 631 C C . ASP A 1 82 ? -5.649 -8.099 -0.915 1.00 95.75 82 ASP A C 1
ATOM 633 O O . ASP A 1 82 ? -5.980 -9.160 -1.450 1.00 95.75 82 ASP A O 1
ATOM 637 N N . LEU A 1 83 ? -4.684 -7.327 -1.420 1.00 95.19 83 LEU A N 1
ATOM 638 C CA . LEU A 1 83 ? -3.886 -7.698 -2.591 1.00 95.19 83 LEU A CA 1
ATOM 639 C C . LEU A 1 83 ? -2.665 -8.550 -2.220 1.00 95.19 83 LEU A C 1
ATOM 641 O O . LEU A 1 83 ? -1.902 -8.951 -3.099 1.00 95.19 83 LEU A O 1
ATOM 645 N N . GLY A 1 84 ? -2.481 -8.842 -0.935 1.00 94.50 84 GLY A N 1
ATOM 646 C CA . GLY A 1 84 ? -1.412 -9.653 -0.393 1.00 94.50 84 GLY A CA 1
ATOM 647 C C . GLY A 1 84 ? -0.128 -8.876 -0.127 1.00 94.50 84 GLY A C 1
ATOM 648 O O . GLY A 1 84 ? -0.055 -7.648 -0.205 1.00 94.50 84 GLY A O 1
ATOM 649 N N . ASN A 1 85 ? 0.904 -9.650 0.210 1.00 94.06 85 ASN A N 1
ATOM 650 C CA . ASN A 1 85 ? 2.224 -9.175 0.604 1.00 94.06 85 ASN A CA 1
ATOM 651 C C . ASN A 1 85 ? 3.297 -10.033 -0.076 1.00 94.06 85 ASN A C 1
ATOM 653 O O . ASN A 1 85 ? 3.728 -11.051 0.466 1.00 94.06 85 ASN A O 1
ATOM 657 N N . TYR A 1 86 ? 3.699 -9.668 -1.293 1.00 93.12 86 TYR A N 1
ATOM 658 C CA . TYR A 1 86 ? 4.635 -10.464 -2.090 1.00 93.12 86 TYR A CA 1
ATOM 659 C C . TYR A 1 86 ? 5.502 -9.603 -3.006 1.00 93.12 86 TYR A C 1
ATOM 661 O O . TYR A 1 86 ? 5.201 -8.444 -3.276 1.00 93.12 86 TYR A O 1
ATOM 669 N N . CYS A 1 87 ? 6.582 -10.195 -3.517 1.00 91.94 87 CYS A N 1
ATOM 670 C CA . CYS A 1 87 ? 7.411 -9.591 -4.549 1.00 91.94 87 CYS A CA 1
ATOM 671 C C . CYS A 1 87 ? 7.730 -10.605 -5.640 1.00 91.94 87 CYS A C 1
ATOM 673 O O . CYS A 1 87 ? 8.188 -11.704 -5.339 1.00 91.94 87 CYS A O 1
ATOM 675 N N . ASN A 1 88 ? 7.585 -10.189 -6.893 1.00 90.94 88 ASN A N 1
ATOM 676 C CA . ASN A 1 88 ? 7.910 -10.975 -8.071 1.00 90.94 88 ASN A CA 1
ATOM 677 C C . ASN A 1 88 ? 8.931 -10.248 -8.945 1.00 90.94 88 ASN A C 1
ATOM 679 O O . ASN A 1 88 ? 9.003 -9.019 -8.978 1.00 90.94 88 ASN A O 1
ATOM 683 N N . TYR A 1 89 ? 9.718 -11.026 -9.678 1.00 89.62 89 TYR A N 1
ATOM 684 C CA . TYR A 1 89 ? 10.633 -10.507 -10.684 1.00 89.62 89 TYR A CA 1
ATOM 685 C C . TYR A 1 89 ? 9.939 -10.517 -12.045 1.00 89.62 89 TYR A C 1
ATOM 687 O O . TYR A 1 89 ? 9.532 -11.571 -12.529 1.00 89.62 89 TYR A O 1
ATOM 695 N N . VAL A 1 90 ? 9.792 -9.342 -12.648 1.00 86.94 90 VAL A N 1
ATOM 696 C CA . VAL A 1 90 ? 9.079 -9.131 -13.909 1.00 86.94 90 VAL A CA 1
ATOM 697 C C . VAL A 1 90 ? 10.065 -8.618 -14.949 1.00 86.94 90 VAL A C 1
ATOM 699 O O . VAL A 1 90 ? 10.849 -7.706 -14.682 1.00 86.94 90 VAL A O 1
ATOM 702 N N . LYS A 1 91 ? 10.039 -9.210 -16.143 1.00 86.69 91 LYS A N 1
ATOM 703 C CA . LYS A 1 91 ? 10.853 -8.782 -17.281 1.00 86.69 91 LYS A CA 1
ATOM 704 C C . LYS A 1 91 ? 9.934 -8.294 -18.391 1.00 86.69 91 LYS A C 1
ATOM 706 O O . LYS A 1 91 ? 9.138 -9.079 -18.905 1.00 86.69 91 LYS A O 1
ATOM 711 N N . GLN A 1 92 ? 10.036 -7.016 -18.746 1.00 82.94 9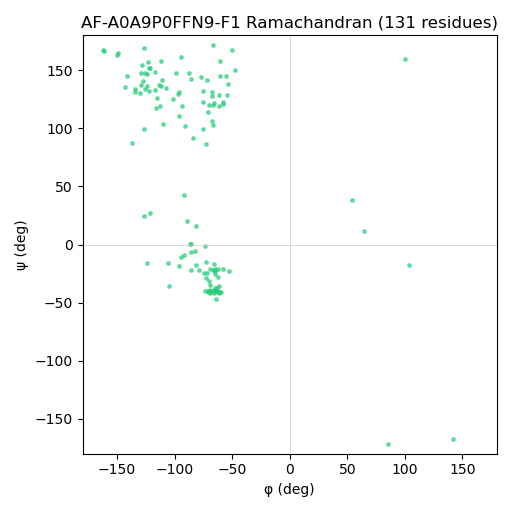2 GLN A N 1
ATOM 712 C CA . GLN A 1 92 ? 9.272 -6.471 -19.863 1.00 82.94 92 GLN A CA 1
ATOM 713 C C . GLN A 1 92 ? 9.909 -6.888 -21.200 1.00 82.94 92 GLN A C 1
ATOM 715 O O . GLN A 1 92 ? 11.137 -7.010 -21.294 1.00 82.94 92 GLN A O 1
ATOM 720 N N . PRO A 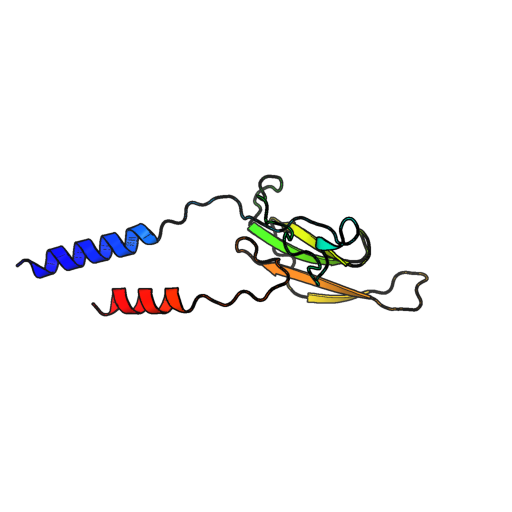1 93 ? 9.102 -7.152 -22.242 1.00 86.81 93 PRO A N 1
ATOM 721 C CA . PRO A 1 93 ? 9.628 -7.445 -23.569 1.00 86.81 93 PRO A CA 1
ATOM 722 C C . PRO A 1 93 ? 10.494 -6.287 -24.081 1.00 86.81 93 PRO A C 1
ATOM 724 O O . PRO A 1 93 ? 10.017 -5.165 -24.199 1.00 86.81 93 PRO A O 1
ATOM 727 N N . GLY A 1 94 ? 11.757 -6.570 -24.407 1.00 86.06 94 GLY A N 1
ATOM 728 C CA . GLY A 1 94 ? 12.709 -5.576 -24.917 1.00 86.06 94 GLY A CA 1
ATOM 729 C C . GLY A 1 94 ? 13.741 -5.091 -23.897 1.00 86.06 94 GLY A C 1
ATOM 730 O O . GLY A 1 94 ? 14.798 -4.620 -24.309 1.00 86.06 94 GLY A O 1
ATOM 731 N N . ASP A 1 95 ? 13.511 -5.296 -22.598 1.00 84.25 95 ASP A N 1
ATOM 732 C CA . ASP A 1 95 ? 14.467 -4.885 -21.570 1.00 84.25 95 ASP A CA 1
ATOM 733 C C . ASP A 1 95 ? 15.552 -5.937 -21.313 1.00 84.25 95 ASP A C 1
ATOM 735 O O . ASP A 1 95 ? 15.324 -7.154 -21.290 1.00 84.25 95 ASP A O 1
ATOM 739 N N . LEU A 1 96 ? 16.772 -5.448 -21.076 1.00 87.62 96 LEU A N 1
ATOM 740 C CA . LEU A 1 96 ? 17.924 -6.278 -20.708 1.00 87.62 96 LEU A CA 1
ATOM 741 C C . LEU A 1 96 ? 17.939 -6.637 -19.218 1.00 87.62 96 LEU A C 1
ATOM 743 O O . LEU A 1 96 ? 18.624 -7.580 -18.823 1.00 87.62 96 LEU A O 1
ATOM 747 N N . ILE A 1 97 ? 17.181 -5.904 -18.403 1.00 85.00 97 ILE A N 1
ATOM 748 C CA . ILE A 1 97 ? 17.130 -6.062 -16.952 1.00 85.00 97 ILE A CA 1
ATOM 749 C C . ILE A 1 97 ? 15.773 -6.599 -16.499 1.00 85.00 97 ILE A C 1
ATOM 751 O O . ILE A 1 97 ? 14.767 -6.492 -17.197 1.00 85.00 97 ILE A O 1
ATOM 755 N N . THR A 1 98 ? 15.766 -7.199 -15.314 1.00 85.50 98 THR A N 1
ATOM 756 C CA . THR A 1 98 ? 14.554 -7.679 -14.652 1.00 85.50 98 THR A CA 1
ATOM 757 C C . THR A 1 98 ? 14.244 -6.761 -13.481 1.00 85.50 98 THR A C 1
ATOM 759 O O . THR A 1 98 ? 15.132 -6.430 -12.695 1.00 85.50 98 THR A O 1
ATOM 762 N N . TYR A 1 99 ? 12.983 -6.378 -13.337 1.00 85.44 99 TYR A N 1
ATOM 763 C CA . TYR A 1 99 ? 12.520 -5.492 -12.278 1.00 85.44 99 TYR A CA 1
ATOM 764 C C . TYR A 1 99 ? 11.906 -6.299 -11.143 1.00 85.44 99 TYR A C 1
ATOM 766 O O . TYR A 1 99 ? 11.286 -7.336 -11.369 1.00 85.44 99 TYR A O 1
ATOM 774 N N . ARG A 1 100 ? 12.048 -5.815 -9.910 1.00 87.06 100 ARG A N 1
ATOM 775 C CA . ARG A 1 100 ? 11.359 -6.385 -8.751 1.00 87.06 100 ARG A CA 1
ATOM 776 C C . ARG A 1 100 ? 10.086 -5.588 -8.488 1.00 87.06 100 ARG A C 1
ATOM 778 O O . ARG A 1 100 ? 10.156 -4.441 -8.052 1.00 87.06 100 ARG A O 1
ATOM 785 N N . SER A 1 101 ? 8.942 -6.210 -8.737 1.00 89.06 101 SER A N 1
ATOM 786 C CA . SER A 1 101 ? 7.634 -5.656 -8.409 1.00 89.06 101 SER A CA 1
ATOM 787 C C . SER A 1 101 ? 7.150 -6.228 -7.083 1.00 89.06 101 SER A C 1
ATOM 789 O O . SER A 1 101 ? 7.196 -7.439 -6.890 1.00 89.06 101 SER A O 1
ATOM 791 N N . CYS A 1 102 ? 6.732 -5.371 -6.159 1.00 90.62 102 CYS A N 1
ATOM 792 C CA . CYS A 1 102 ? 6.240 -5.758 -4.843 1.00 90.62 102 CYS A CA 1
ATOM 793 C C . CYS A 1 102 ? 4.840 -5.200 -4.615 1.00 90.62 102 CYS A C 1
ATOM 795 O O . CYS A 1 102 ? 4.534 -4.095 -5.056 1.00 90.62 102 CYS A O 1
ATOM 797 N N . VAL A 1 103 ? 4.025 -5.941 -3.876 1.00 93.19 103 VAL A N 1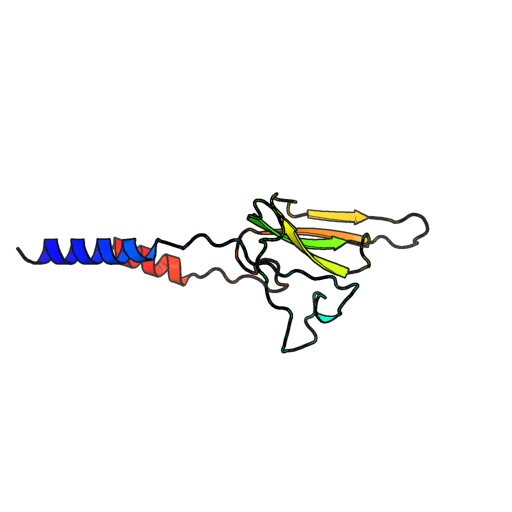
ATOM 798 C CA . VAL A 1 103 ? 2.736 -5.509 -3.340 1.00 93.19 103 VAL A CA 1
ATOM 799 C C . VAL A 1 103 ? 2.796 -5.679 -1.831 1.00 93.19 103 VAL A C 1
ATOM 801 O O . VAL A 1 103 ? 3.255 -6.710 -1.338 1.00 93.19 103 VAL A O 1
ATOM 804 N N . PHE A 1 104 ? 2.375 -4.645 -1.115 1.00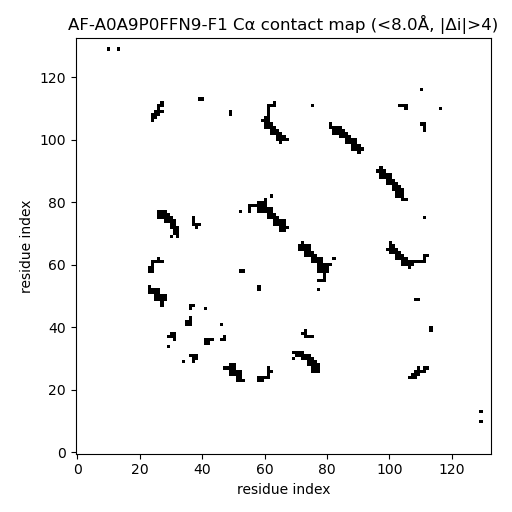 93.19 104 PHE A N 1
ATOM 805 C CA . PHE A 1 104 ? 2.212 -4.633 0.326 1.00 93.19 104 PHE A CA 1
ATOM 806 C C . PHE A 1 104 ? 0.832 -4.082 0.668 1.00 93.19 104 PHE A C 1
ATOM 808 O O . PHE A 1 104 ? 0.471 -3.006 0.185 1.00 93.19 104 PHE A O 1
ATOM 815 N N . THR A 1 105 ? 0.100 -4.795 1.515 1.00 95.12 105 THR A N 1
ATOM 816 C CA . THR A 1 105 ? -1.264 -4.461 1.920 1.00 95.12 105 THR A CA 1
ATOM 817 C C . THR A 1 105 ? -1.388 -4.471 3.439 1.00 95.12 105 THR A C 1
ATOM 819 O O . THR A 1 105 ? -0.844 -5.346 4.117 1.00 95.12 105 THR A O 1
ATOM 822 N N . CYS A 1 106 ? -2.091 -3.479 3.975 1.00 93.50 106 CYS A N 1
ATOM 823 C CA . CYS A 1 106 ? -2.309 -3.282 5.404 1.00 93.50 106 CYS A CA 1
ATOM 824 C C . CYS A 1 106 ? -3.662 -2.586 5.647 1.00 93.50 106 CYS A C 1
ATOM 826 O O . CYS A 1 106 ? -4.233 -2.027 4.715 1.00 93.50 106 CYS A O 1
ATOM 828 N N . SER A 1 107 ? -4.184 -2.626 6.876 1.00 92.69 107 SER A N 1
ATOM 829 C CA . SER A 1 107 ? -5.582 -2.268 7.191 1.00 92.69 107 SER A CA 1
ATOM 830 C C . SER A 1 107 ? -5.731 -1.215 8.298 1.00 92.69 107 SER A C 1
ATOM 832 O O . SER A 1 107 ? -6.736 -1.191 9.001 1.00 92.69 107 SER A O 1
ATOM 834 N N . SER A 1 108 ? -4.716 -0.374 8.517 1.00 90.06 108 SER A N 1
ATOM 835 C CA . SER A 1 108 ? -4.794 0.734 9.480 1.00 90.06 108 SER A CA 1
ATOM 836 C C . SER A 1 108 ? -4.494 2.071 8.813 1.00 90.06 108 SER A C 1
ATOM 838 O O . SER A 1 108 ? -3.810 2.126 7.790 1.00 90.06 108 SER A O 1
ATOM 840 N N . ASP A 1 109 ? -4.965 3.164 9.406 1.00 90.94 109 ASP A N 1
ATOM 841 C CA . ASP A 1 109 ? -4.755 4.499 8.849 1.00 90.94 109 ASP A CA 1
ATOM 842 C C . ASP A 1 109 ? -3.268 4.794 8.602 1.00 90.94 109 ASP A C 1
ATOM 844 O O . ASP A 1 109 ? -2.406 4.603 9.462 1.00 90.94 109 ASP A O 1
ATOM 848 N N . GLY A 1 110 ? -2.954 5.239 7.386 1.00 90.12 110 GLY A N 1
ATOM 849 C CA . GLY A 1 110 ? -1.611 5.612 6.952 1.00 90.12 110 GLY A CA 1
ATOM 850 C C . GLY A 1 110 ? -0.603 4.458 6.932 1.00 90.12 110 GLY A C 1
ATOM 851 O O . GLY A 1 110 ? 0.593 4.700 6.769 1.00 90.12 110 GLY A O 1
ATOM 852 N N . CYS A 1 111 ? -1.027 3.200 7.070 1.00 91.00 111 CYS A N 1
ATOM 853 C CA . CYS A 1 111 ? -0.105 2.071 7.220 1.00 91.00 111 CYS A CA 1
ATOM 854 C C . CYS A 1 111 ? 0.780 1.821 5.990 1.00 91.00 111 CYS A C 1
ATOM 856 O O . CYS A 1 111 ? 1.856 1.239 6.111 1.00 91.00 111 CYS A O 1
ATOM 858 N N . ASN A 1 112 ? 0.370 2.298 4.810 1.00 92.06 112 ASN A N 1
ATOM 859 C CA . ASN A 1 112 ? 1.155 2.209 3.579 1.00 92.06 112 ASN A CA 1
ATOM 860 C C . ASN A 1 112 ? 2.239 3.307 3.458 1.00 92.06 112 ASN A C 1
ATOM 862 O O . ASN A 1 112 ? 2.785 3.529 2.368 1.00 92.06 112 ASN A O 1
ATOM 866 N N . SER A 1 113 ? 2.578 3.988 4.562 1.00 85.81 113 SER A N 1
ATOM 867 C CA . SER A 1 113 ? 3.766 4.847 4.660 1.00 85.81 113 SER A CA 1
ATOM 868 C C . SER A 1 113 ? 5.055 4.040 4.423 1.00 85.81 113 SER A C 1
ATOM 870 O O . SER A 1 113 ? 5.083 2.821 4.578 1.00 85.81 113 SER A O 1
ATOM 872 N N . SER A 1 114 ? 6.155 4.691 4.026 1.00 66.31 114 SER A N 1
ATOM 873 C CA . SER A 1 114 ? 7.442 3.992 3.858 1.00 66.31 114 SER A CA 1
ATOM 874 C C . SER A 1 114 ? 8.126 3.613 5.180 1.00 66.31 114 SER A C 1
ATOM 876 O O . SER A 1 114 ? 9.183 2.987 5.130 1.00 66.31 114 SER A O 1
ATOM 878 N N . SER A 1 115 ? 7.553 3.953 6.342 1.00 58.97 115 SER A N 1
ATOM 879 C CA . SER A 1 115 ? 8.209 3.790 7.640 1.00 58.97 115 SER A CA 1
ATOM 880 C C . SER A 1 115 ? 7.535 2.723 8.503 1.00 58.97 115 SER A C 1
ATOM 882 O O . SER A 1 115 ? 6.311 2.647 8.591 1.00 58.97 115 SER A O 1
ATOM 884 N N . ASN A 1 116 ? 8.356 1.883 9.138 1.00 50.00 116 ASN A N 1
ATOM 885 C CA . ASN A 1 116 ? 7.919 0.763 9.967 1.00 50.00 116 ASN A CA 1
ATOM 886 C C . ASN A 1 116 ? 7.011 1.246 11.106 1.00 50.00 116 ASN A C 1
ATOM 888 O O . ASN A 1 116 ? 7.428 2.038 11.951 1.00 50.00 116 ASN A O 1
ATOM 892 N N . HIS A 1 117 ? 5.784 0.730 11.149 1.00 47.03 117 HIS A N 1
ATOM 893 C CA . HIS A 1 117 ? 4.852 0.993 12.235 1.00 47.03 117 HIS A CA 1
ATOM 894 C C . HIS A 1 117 ? 5.379 0.332 13.517 1.00 47.03 117 HIS A C 1
ATOM 896 O O . HIS A 1 117 ? 5.350 -0.889 13.667 1.00 47.03 117 HIS A O 1
ATOM 902 N N . ILE A 1 118 ? 5.884 1.135 14.454 1.00 53.69 118 ILE A N 1
ATOM 903 C CA . ILE A 1 118 ? 6.236 0.670 15.798 1.00 53.69 118 ILE A CA 1
ATOM 904 C C . ILE A 1 118 ? 4.922 0.277 16.480 1.00 53.69 118 ILE A C 1
ATOM 906 O O . ILE A 1 118 ? 3.997 1.083 16.578 1.00 53.69 118 ILE A O 1
ATOM 910 N N . GLN A 1 119 ? 4.794 -0.983 16.891 1.00 55.91 119 GLN A N 1
ATOM 911 C CA . GLN A 1 119 ? 3.605 -1.445 17.602 1.00 55.91 119 GLN A CA 1
ATOM 912 C C . GLN A 1 119 ? 3.552 -0.783 18.984 1.00 55.91 119 GLN A C 1
ATOM 914 O O . GLN A 1 119 ? 4.527 -0.796 19.737 1.00 55.91 119 GLN A O 1
ATOM 919 N N . ASN A 1 120 ? 2.411 -0.167 19.299 1.00 57.50 120 ASN A N 1
ATOM 920 C CA . ASN A 1 120 ? 2.206 0.613 20.515 1.00 57.50 120 ASN A CA 1
ATOM 921 C C . ASN A 1 120 ? 2.094 -0.315 21.741 1.00 57.50 120 ASN A C 1
ATOM 923 O O . ASN A 1 120 ? 1.004 -0.695 22.168 1.00 57.50 120 ASN A O 1
ATOM 927 N N . LEU A 1 121 ? 3.242 -0.664 22.334 1.00 59.34 121 LEU A N 1
ATOM 928 C CA . LEU A 1 121 ? 3.368 -1.457 23.570 1.00 59.34 121 LEU A CA 1
ATOM 929 C C . LEU A 1 121 ? 2.531 -0.879 24.737 1.00 59.34 121 LEU A C 1
ATOM 931 O O . LEU A 1 121 ? 2.130 -1.598 25.650 1.00 59.34 121 LEU A O 1
ATOM 935 N N . HIS A 1 122 ? 2.219 0.419 24.676 1.00 59.88 122 HIS A N 1
ATOM 936 C CA . HIS A 1 122 ? 1.424 1.153 25.659 1.00 59.88 122 HIS A CA 1
ATOM 937 C C . HIS A 1 122 ? -0.015 0.642 25.826 1.00 59.88 122 HIS A C 1
ATOM 939 O O . HIS A 1 122 ? -0.524 0.639 26.947 1.00 59.88 122 HIS A O 1
ATOM 945 N N . PHE A 1 123 ? -0.663 0.180 24.750 1.00 63.03 123 PHE A N 1
ATOM 946 C CA . PHE A 1 123 ? -2.050 -0.298 24.820 1.00 63.03 123 PHE A CA 1
ATOM 947 C C . PHE A 1 123 ? -2.153 -1.597 25.634 1.00 63.03 123 PHE A C 1
ATOM 949 O O . PHE A 1 123 ? -3.036 -1.754 26.475 1.00 63.03 123 PHE A O 1
ATOM 956 N N . PHE A 1 124 ? -1.178 -2.495 25.459 1.00 64.38 124 PHE A N 1
ATOM 957 C CA . PHE A 1 124 ? -1.103 -3.762 26.189 1.00 64.38 124 PHE A CA 1
ATOM 958 C C . PHE A 1 124 ? -0.879 -3.564 27.696 1.00 64.38 124 PHE A C 1
ATOM 960 O O . PHE A 1 124 ? -1.464 -4.280 28.508 1.00 64.38 124 PHE A O 1
ATOM 967 N N . ILE A 1 125 ? -0.068 -2.572 28.080 1.00 68.19 125 ILE A N 1
ATOM 968 C CA . ILE A 1 125 ? 0.228 -2.256 29.487 1.00 68.19 125 ILE A CA 1
ATOM 969 C C . ILE A 1 125 ? -1.009 -1.682 30.196 1.00 68.19 125 ILE A C 1
ATOM 971 O O . ILE A 1 125 ? -1.311 -2.081 31.320 1.00 68.19 125 ILE A O 1
ATOM 975 N N . LEU A 1 126 ? -1.754 -0.792 29.533 1.00 64.12 126 LEU A N 1
ATOM 976 C CA . LEU A 1 126 ? -3.001 -0.220 30.058 1.00 64.12 126 LEU A CA 1
ATOM 977 C C . LEU A 1 126 ? -4.087 -1.284 30.269 1.00 64.12 126 LEU A C 1
ATOM 979 O O . LEU A 1 126 ? -4.772 -1.274 31.292 1.00 64.12 126 LEU A O 1
ATOM 983 N N . LEU A 1 127 ? -4.199 -2.237 29.343 1.00 64.56 127 LEU A N 1
ATOM 984 C CA . LEU A 1 127 ? -5.178 -3.321 29.418 1.00 64.56 127 LEU A CA 1
ATOM 985 C C . LEU A 1 127 ? -4.854 -4.309 30.553 1.00 64.56 127 LEU A C 1
ATOM 987 O O . LEU A 1 127 ? -5.751 -4.716 31.290 1.00 64.56 127 LEU A O 1
ATOM 991 N N . LEU A 1 128 ? -3.5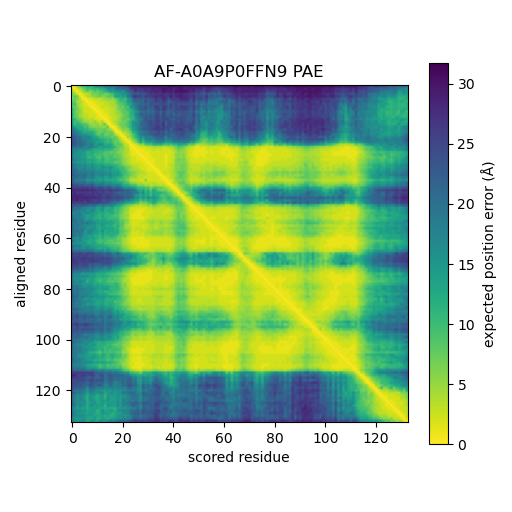69 -4.620 30.768 1.00 69.31 128 LEU A N 1
ATOM 992 C CA . LEU A 1 128 ? -3.123 -5.405 31.926 1.00 69.31 128 LEU A CA 1
ATOM 993 C C . LEU A 1 128 ? -3.410 -4.689 33.256 1.00 69.31 128 LEU A C 1
ATOM 995 O O . LEU A 1 128 ? -3.779 -5.335 34.235 1.00 69.31 128 LEU A O 1
ATOM 999 N N . PHE A 1 129 ? -3.264 -3.361 33.295 1.00 69.00 129 PHE A N 1
ATOM 1000 C CA . PHE A 1 129 ? -3.516 -2.563 34.495 1.00 69.00 129 PHE A CA 1
ATOM 1001 C C . PHE A 1 129 ? -5.019 -2.473 34.837 1.00 69.00 129 PHE A C 1
ATOM 1003 O O . PHE A 1 129 ? -5.355 -2.637 36.005 1.00 69.00 129 PHE A O 1
ATOM 1010 N N . CYS A 1 130 ? -5.937 -2.313 33.862 1.00 63.94 130 CYS A N 1
ATOM 1011 C CA . CYS A 1 130 ? -7.395 -2.370 34.134 1.00 63.94 130 CYS A CA 1
ATOM 1012 C C . CYS A 1 130 ? -7.846 -3.773 34.621 1.00 63.94 130 CYS A C 1
ATOM 1014 O O . CYS A 1 130 ? -8.863 -3.865 35.299 1.00 63.94 130 CYS A O 1
ATOM 1016 N N . LEU A 1 131 ? -7.143 -4.870 34.289 1.00 65.69 131 LEU A N 1
ATOM 1017 C CA . LEU A 1 131 ? -7.523 -6.235 34.710 1.0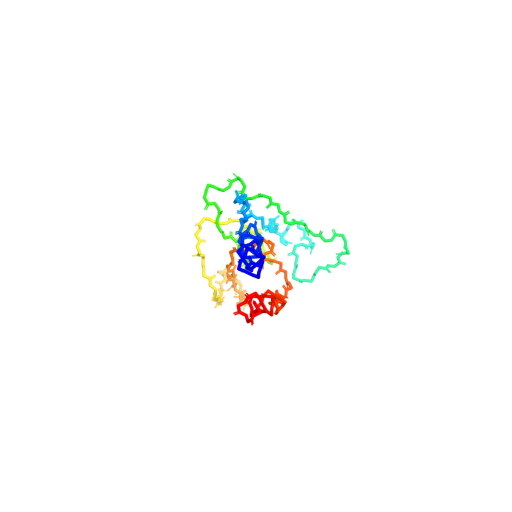0 65.69 131 LEU A CA 1
ATOM 1018 C C . LEU A 1 131 ? -7.005 -6.634 36.104 1.00 65.69 131 LEU A C 1
ATOM 1020 O O . LEU A 1 131 ? -7.542 -7.561 36.711 1.00 65.69 131 LEU A O 1
ATOM 1024 N N . LEU A 1 132 ? -5.956 -5.972 36.601 1.00 67.88 132 LEU A N 1
ATOM 1025 C CA . LEU A 1 132 ? -5.306 -6.297 37.877 1.00 67.88 132 LEU A CA 1
ATOM 1026 C C . LEU A 1 132 ? -5.825 -5.478 39.075 1.00 67.88 132 LEU A C 1
ATOM 1028 O O . LEU A 1 132 ? -5.509 -5.831 40.214 1.00 67.88 132 LEU A O 1
ATOM 1032 N N . PHE A 1 133 ? -6.625 -4.428 38.852 1.00 56.22 133 PHE A N 1
ATOM 1033 C CA . PHE A 1 133 ? -7.129 -3.509 39.886 1.00 56.22 133 PHE A CA 1
ATOM 1034 C C . PHE A 1 133 ? -8.662 -3.390 39.866 1.00 56.22 133 PHE A C 1
ATOM 1036 O O . PHE A 1 133 ? -9.275 -3.295 40.968 1.00 56.22 133 PHE A O 1
#

Organism: Brassicogethes aeneus (NCBI:txid1431903)

Mean predicted aligned error: 11.46 Å

InterPro domains:
  IPR031424 UPAR/Ly6 domain-containing protein Quiver-like [PF17064] (25-112)
  IPR045860 Snake toxin-like superfamily [SSF57302] (23-113)
  IPR050975 Sleep homeostasis regulator [PTHR33562] (9-125)

Radius of gyration: 21.1 Å; Cα contacts (8 Å, |Δi|>4): 217; chains: 1; bounding box: 38×29×76 Å

Foldseek 3Di:
DVPVVVLVVLVVVVVVVVDDDDFAAWEFADDCVVPVLQALPNPDPVGTDTDGQVVEPQFQKKKWKQDPPSHGGIGIHTDNDDPDWDWDWDDDPPDPDIDIITMDMDGHHHCNRSDDDDPDPPVVVVVVVSVVD

Sequence (133 aa):
MPSFSLKFLLVIYCFSNVFELVYGIKCYQCSAAKSLDCSDMMVHMDGIQPHECDSVFEAEYCVKSTSLDDGIGSKRFCSSIDLGNYCNYVKQPGDLITYRSCVFTCSSDGCNSSSNHIQNLHFFILLLFCLLF